Protein AF-A0AAV2MRI6-F1 (afdb_monomer)

Secondary structure (DSSP, 8-state):
--HHHHHHHHHHTT--S---S-THHHHHHHHHHHHHHHHHHHHHHHTTTPPPTT--SS---HHHHHHHHHHHHHTT---HHHHHHHHHHHHHS--TTS---EEE--SS-EE-HHHHHTT---EESEEETTTTEE--TTHHHHHH--

Radius of gyration: 24.76 Å; Cα contacts (8 Å, |Δi|>4): 131; chains: 1; bounding box: 62×32×56 Å

Solvent-accessible surface area (backbone atoms only — not comparable to full-atom values): 8746 Å² total; per-residue (Å²): 142,62,66,67,60,52,52,52,52,66,41,66,79,68,70,59,78,74,95,64,96,54,68,71,54,55,56,53,32,50,52,53,40,48,54,52,52,53,52,49,50,53,54,38,62,78,45,74,66,56,53,60,93,94,53,93,58,98,69,74,47,72,67,57,51,53,53,52,50,49,51,62,73,42,61,87,69,60,52,76,71,47,46,54,50,52,54,43,48,59,32,63,70,51,63,77,85,60,77,83,50,84,38,80,74,48,94,64,63,38,65,14,54,56,38,48,75,70,74,41,93,46,69,18,37,29,14,29,75,75,45,70,42,32,22,43,98,55,67,45,46,58,69,74,74,108

Sequence (146 aa):
MRGVDLCDQLRECYLVGRPCKKWWRYFLWFYINLCIVDAYIIQRESRGGTPPTGFNGKQFTQRHFRVRLAQQLIGDYQGARGMERAARKRHADSPIEYGHRLERMSERSRRCRNCTNKGLRHESVFGCKICNVHLCRGGCFSEFHK

Organism: Knipowitschia caucasica (NCBI:txid637954)

Foldseek 3Di:
DCPVVVLVVQLVVDQDDDDDPDPVRVVVSVVVSSVLSVVVVVVCVVVVQDDDPPDPDPGDDSVNSVVVVVCVVCPVDQPPVSVVVVQLVVLLPPPVVPPFDWDQDDPDWDFAPQCVVVVHGDTASIDTPSNPGGHDPPCRRVVSSD

Structure (mmCIF, N/CA/C/O backbone):
data_AF-A0AAV2MRI6-F1
#
_entry.id   AF-A0AAV2MRI6-F1
#
loop_
_atom_site.group_PDB
_atom_site.id
_atom_site.type_symbol
_atom_site.label_atom_id
_atom_site.label_alt_id
_atom_site.label_comp_id
_atom_site.label_asym_id
_atom_site.label_entity_id
_atom_site.label_seq_id
_atom_site.pdbx_PDB_ins_code
_atom_site.Cartn_x
_atom_site.Cartn_y
_atom_site.Cartn_z
_atom_site.occupancy
_atom_site.B_iso_or_equiv
_atom_site.auth_seq_id
_atom_site.auth_comp_id
_atom_site.auth_asym_id
_atom_site.auth_atom_id
_atom_site.pdbx_PDB_model_num
ATOM 1 N N . MET A 1 1 ? 29.224 12.422 -19.896 1.00 50.81 1 MET A N 1
ATOM 2 C CA . MET A 1 1 ? 28.998 11.938 -18.518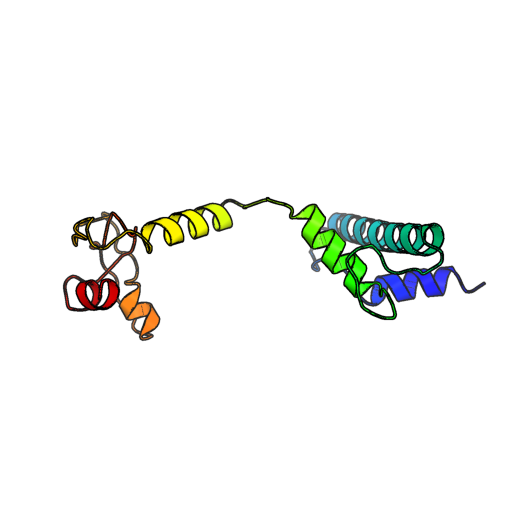 1.00 50.81 1 MET A CA 1
ATOM 3 C C . MET A 1 1 ? 27.610 12.380 -18.050 1.00 50.81 1 MET A C 1
ATOM 5 O O . MET A 1 1 ? 27.492 13.484 -17.561 1.00 50.81 1 MET A O 1
ATOM 9 N N . ARG A 1 2 ? 26.549 11.589 -18.291 1.00 61.31 2 ARG A N 1
ATOM 10 C CA . ARG A 1 2 ? 25.149 11.906 -17.890 1.00 61.31 2 ARG A CA 1
ATOM 11 C C . ARG A 1 2 ? 24.469 10.771 -17.102 1.00 61.31 2 ARG A C 1
ATOM 13 O O . ARG A 1 2 ? 23.280 10.829 -16.815 1.00 61.31 2 ARG A O 1
ATOM 20 N N . GLY A 1 3 ? 25.204 9.689 -16.824 1.00 63.03 3 GLY A N 1
ATOM 21 C CA . GLY A 1 3 ? 24.652 8.481 -16.201 1.00 63.03 3 GLY A CA 1
ATOM 22 C C . GLY A 1 3 ? 24.339 8.660 -14.715 1.00 63.03 3 GLY A C 1
ATOM 23 O O . GLY A 1 3 ? 23.323 8.155 -14.250 1.00 63.03 3 GLY A O 1
ATOM 24 N N . VAL A 1 4 ? 25.173 9.425 -13.999 1.00 66.19 4 VAL A N 1
ATOM 25 C CA . VAL A 1 4 ? 24.964 9.750 -12.579 1.00 66.19 4 VAL A CA 1
ATOM 26 C C . VAL A 1 4 ? 23.707 10.610 -12.415 1.00 66.19 4 VAL A C 1
ATOM 28 O O . VAL A 1 4 ? 22.819 10.230 -11.659 1.00 66.19 4 VAL A O 1
ATOM 31 N N . ASP A 1 5 ? 23.559 11.656 -13.237 1.00 72.44 5 ASP A N 1
ATOM 32 C CA . ASP A 1 5 ? 22.377 12.532 -13.224 1.00 72.44 5 ASP A CA 1
ATOM 33 C C . ASP A 1 5 ? 21.082 11.775 -13.535 1.00 72.44 5 ASP A C 1
ATOM 35 O O . ASP A 1 5 ? 20.048 12.021 -12.921 1.00 72.44 5 ASP A O 1
ATOM 39 N N . LEU A 1 6 ? 21.127 10.817 -14.470 1.00 70.69 6 LEU A N 1
ATOM 40 C CA . LEU A 1 6 ? 19.959 10.004 -14.804 1.00 70.69 6 LEU A CA 1
ATOM 41 C C . LEU A 1 6 ? 19.564 9.074 -13.648 1.00 70.69 6 LEU A C 1
ATOM 43 O O . LEU A 1 6 ? 18.374 8.900 -13.383 1.00 70.69 6 LEU A O 1
ATOM 47 N N . CYS A 1 7 ? 20.540 8.474 -12.960 1.00 71.69 7 CYS A N 1
ATOM 48 C CA . CYS A 1 7 ? 20.284 7.627 -11.795 1.00 71.69 7 CYS A CA 1
ATOM 49 C C . CYS A 1 7 ? 19.689 8.442 -10.639 1.00 71.69 7 CYS A C 1
ATOM 51 O O . CYS A 1 7 ? 18.679 8.040 -10.053 1.00 71.69 7 CYS A O 1
ATOM 53 N N . ASP A 1 8 ? 20.256 9.618 -10.365 1.00 74.00 8 ASP A N 1
ATOM 54 C CA . ASP A 1 8 ? 19.756 10.529 -9.337 1.00 74.00 8 ASP A CA 1
ATOM 55 C C . ASP A 1 8 ? 18.341 11.025 -9.672 1.00 74.00 8 ASP A C 1
ATOM 57 O O . ASP A 1 8 ? 17.445 10.922 -8.830 1.00 74.00 8 ASP A O 1
ATOM 61 N N . GLN A 1 9 ? 18.081 11.410 -10.925 1.00 78.25 9 GLN A N 1
ATOM 62 C CA . GLN A 1 9 ? 16.752 11.823 -11.384 1.00 78.25 9 GLN A CA 1
ATOM 63 C C . GLN A 1 9 ? 15.713 10.696 -11.235 1.00 78.25 9 GLN A C 1
ATOM 65 O O . GLN A 1 9 ? 14.611 10.914 -10.726 1.00 78.25 9 GLN A O 1
ATOM 70 N N . LEU A 1 10 ? 16.057 9.462 -11.624 1.00 75.50 10 LEU A N 1
ATOM 71 C CA . LEU A 1 10 ? 15.173 8.299 -11.471 1.00 75.50 10 LEU A CA 1
ATOM 72 C C . LEU A 1 10 ? 14.932 7.923 -10.002 1.00 75.50 10 LEU A C 1
ATOM 74 O O . LEU A 1 10 ? 13.886 7.346 -9.677 1.00 75.50 10 LEU A O 1
ATOM 78 N N . ARG A 1 11 ? 15.881 8.212 -9.109 1.00 79.44 11 ARG A N 1
ATOM 79 C CA . ARG A 1 11 ? 15.740 7.969 -7.670 1.00 79.44 11 ARG A CA 1
ATOM 80 C C . ARG A 1 11 ? 14.822 9.004 -7.020 1.00 79.44 11 ARG A C 1
ATOM 82 O O . ARG A 1 11 ? 13.969 8.623 -6.218 1.00 79.44 11 ARG A O 1
ATOM 89 N N . GLU A 1 12 ? 14.960 10.276 -7.388 1.00 77.25 12 GLU A N 1
ATOM 90 C CA . GLU A 1 12 ? 14.199 11.389 -6.807 1.00 77.25 12 GLU A CA 1
ATOM 91 C C . GLU A 1 12 ? 12.711 11.380 -7.177 1.00 77.25 12 GLU A C 1
ATOM 93 O O . GLU A 1 12 ? 11.874 11.704 -6.334 1.00 77.25 12 GLU A O 1
ATOM 98 N N . CYS A 1 13 ? 12.342 10.935 -8.385 1.00 73.75 13 CYS A N 1
ATOM 99 C CA . CYS A 1 13 ? 10.941 10.952 -8.827 1.00 73.75 13 CYS A CA 1
ATOM 100 C C . CYS A 1 13 ? 9.988 10.080 -7.981 1.00 73.75 13 CYS A C 1
ATOM 102 O O . CYS A 1 13 ? 8.792 10.365 -7.927 1.00 73.75 13 CYS A O 1
ATOM 104 N N . TYR A 1 14 ? 10.481 9.010 -7.343 1.00 75.50 14 TYR A N 1
ATOM 105 C CA . TYR A 1 14 ? 9.649 8.051 -6.598 1.00 75.50 14 TYR A CA 1
ATOM 106 C C . TYR A 1 14 ? 10.344 7.536 -5.328 1.00 75.50 14 TYR A C 1
ATOM 108 O O . TYR A 1 14 ? 10.542 6.330 -5.161 1.00 75.50 14 TYR A O 1
ATOM 116 N N . LEU A 1 15 ? 10.717 8.434 -4.417 1.00 78.56 15 LEU A N 1
ATOM 117 C CA . LEU A 1 15 ? 11.373 8.061 -3.160 1.00 78.56 15 LEU A CA 1
ATOM 118 C C . LEU A 1 15 ? 10.469 7.193 -2.266 1.00 78.56 15 LEU A C 1
ATOM 120 O O . LEU A 1 15 ? 9.354 7.570 -1.905 1.00 78.56 15 LEU A O 1
ATOM 124 N N . VAL A 1 16 ? 10.981 6.027 -1.871 1.00 80.19 16 VAL A N 1
ATOM 125 C CA . VAL A 1 16 ? 10.370 5.145 -0.868 1.00 80.19 16 VAL A CA 1
ATOM 126 C C . VAL A 1 16 ? 11.017 5.401 0.484 1.00 80.19 16 VAL A C 1
ATOM 128 O O . VAL A 1 16 ? 12.235 5.333 0.622 1.00 80.19 16 VAL A O 1
ATOM 131 N N . GLY A 1 17 ? 10.195 5.650 1.495 1.00 82.00 17 GLY A N 1
ATOM 132 C CA . GLY A 1 17 ? 10.650 5.840 2.865 1.00 82.00 17 GLY A CA 1
ATOM 133 C C . GLY A 1 17 ? 9.894 6.960 3.556 1.00 82.00 17 GLY A C 1
ATOM 134 O O . GLY A 1 17 ? 9.128 7.697 2.942 1.00 82.00 17 GLY A O 1
ATOM 135 N N . ARG A 1 18 ? 10.082 7.070 4.870 1.00 83.94 18 ARG A N 1
ATOM 136 C CA . ARG A 1 18 ? 9.569 8.194 5.661 1.00 83.94 18 ARG A CA 1
ATOM 137 C C . ARG A 1 18 ? 10.724 8.841 6.413 1.00 83.94 18 ARG A C 1
ATOM 139 O O . ARG A 1 18 ? 11.564 8.093 6.930 1.00 83.94 18 ARG A O 1
ATOM 146 N N . PRO A 1 19 ? 10.749 10.180 6.533 1.00 80.31 19 PRO A N 1
ATOM 147 C CA . PRO A 1 19 ? 11.752 10.855 7.343 1.00 80.31 19 PRO A CA 1
ATOM 148 C C . PRO A 1 19 ? 11.694 10.316 8.775 1.00 80.31 19 PRO A C 1
ATOM 150 O O . PRO A 1 19 ? 10.618 10.104 9.340 1.00 80.31 19 PRO A O 1
ATOM 153 N N . CYS A 1 20 ? 12.859 10.020 9.341 1.00 82.69 20 CYS A N 1
ATOM 154 C CA . CYS A 1 20 ? 12.987 9.394 10.650 1.00 82.69 20 CYS A CA 1
ATOM 155 C C . CYS A 1 20 ? 14.167 10.011 11.400 1.00 82.69 20 CYS A C 1
ATOM 157 O O . CYS A 1 20 ? 15.236 10.180 10.834 1.00 82.69 20 CYS A O 1
ATOM 159 N N . LYS A 1 21 ? 14.028 10.232 12.712 1.00 87.19 21 LYS A N 1
ATOM 160 C CA . LYS A 1 21 ? 15.127 10.753 13.552 1.00 87.19 21 LYS A CA 1
ATOM 161 C C . LYS A 1 21 ? 16.326 9.794 13.674 1.00 87.19 21 LYS A C 1
ATOM 163 O O . LYS A 1 21 ? 17.403 10.200 14.085 1.00 87.19 21 LYS A O 1
ATOM 168 N N . LYS A 1 22 ? 16.138 8.509 13.350 1.00 90.38 22 LYS A N 1
ATOM 169 C CA . LYS A 1 22 ? 17.191 7.487 13.403 1.00 90.38 22 LYS A CA 1
ATOM 170 C C . LYS A 1 22 ? 18.019 7.522 12.118 1.00 90.38 22 LYS A C 1
ATOM 172 O O . LYS A 1 22 ? 17.512 7.130 11.070 1.00 90.38 22 LYS A O 1
ATOM 177 N N . TRP A 1 23 ? 19.282 7.925 12.229 1.00 89.62 23 TRP A N 1
ATOM 178 C CA . TRP A 1 23 ? 20.187 8.152 11.096 1.00 89.62 23 TRP A CA 1
ATOM 179 C C . TRP A 1 23 ? 20.358 6.935 10.167 1.00 89.62 23 TRP A C 1
ATOM 181 O O . TRP A 1 23 ? 20.284 7.071 8.950 1.00 89.62 23 TRP A O 1
ATOM 191 N N . TRP A 1 24 ? 20.475 5.724 10.720 1.00 91.06 24 TRP A N 1
ATOM 192 C CA . TRP A 1 24 ? 20.649 4.494 9.933 1.00 91.06 24 TRP A CA 1
ATOM 193 C C . TRP A 1 24 ? 19.491 4.215 8.964 1.00 91.06 24 TRP A C 1
ATOM 195 O O . TRP A 1 24 ? 19.668 3.535 7.955 1.00 91.06 24 TRP A O 1
ATOM 205 N N . ARG A 1 25 ? 18.292 4.751 9.238 1.00 88.00 25 ARG A N 1
ATOM 206 C CA . ARG A 1 25 ? 17.143 4.581 8.341 1.00 88.00 25 ARG A CA 1
ATOM 207 C C . ARG A 1 25 ? 17.335 5.322 7.027 1.00 88.00 25 ARG A C 1
ATOM 209 O O . ARG A 1 25 ? 16.802 4.862 6.027 1.00 88.00 25 ARG A O 1
ATOM 216 N N . TYR A 1 26 ? 18.091 6.419 7.007 1.00 86.88 26 TYR A N 1
ATOM 217 C CA . TYR A 1 26 ? 18.409 7.115 5.760 1.00 86.88 26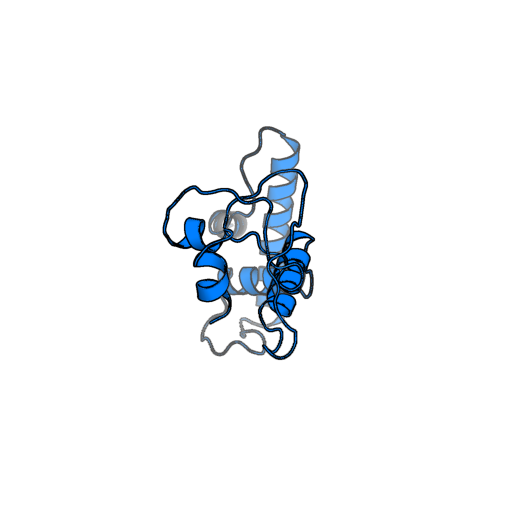 TYR A CA 1
ATOM 218 C C . TYR A 1 26 ? 19.228 6.222 4.832 1.00 86.88 26 TYR A C 1
ATOM 220 O O . TYR A 1 26 ? 18.860 6.076 3.672 1.00 86.88 26 TYR A O 1
ATOM 228 N N . PHE A 1 27 ? 20.249 5.542 5.366 1.00 89.56 27 PHE A N 1
ATOM 229 C CA . PHE A 1 27 ? 21.023 4.558 4.607 1.00 89.56 27 PHE A CA 1
ATOM 230 C C . PHE A 1 27 ? 20.146 3.414 4.106 1.00 89.56 27 PHE A C 1
ATOM 232 O O . PHE A 1 27 ? 20.183 3.094 2.923 1.00 89.56 27 PHE A O 1
ATOM 239 N N . LEU A 1 28 ? 19.299 2.843 4.968 1.00 91.12 28 LEU A N 1
ATOM 240 C CA . LEU A 1 28 ? 18.382 1.778 4.559 1.00 91.12 28 LEU A CA 1
ATOM 241 C C . LEU A 1 28 ? 17.494 2.210 3.380 1.00 91.12 28 LEU A C 1
ATOM 243 O O . LEU A 1 28 ? 17.413 1.506 2.377 1.00 91.12 28 LEU A O 1
ATOM 247 N N . TRP A 1 29 ? 16.827 3.362 3.492 1.00 89.12 29 TRP A N 1
ATOM 248 C CA . TRP A 1 29 ? 15.947 3.852 2.431 1.00 89.12 29 TRP A CA 1
ATOM 249 C C . TRP A 1 29 ? 16.719 4.203 1.164 1.00 89.12 29 TRP A C 1
ATOM 251 O O . TRP A 1 29 ? 16.226 3.939 0.069 1.00 89.12 29 TRP A O 1
ATOM 261 N N . PHE A 1 30 ? 17.926 4.747 1.295 1.00 88.81 30 PHE A N 1
ATOM 262 C CA . PHE A 1 30 ? 18.804 5.006 0.161 1.00 88.81 30 PHE A CA 1
ATOM 263 C C . PHE A 1 30 ? 19.108 3.717 -0.612 1.00 88.81 30 PHE A C 1
ATOM 265 O O . PHE A 1 30 ? 18.814 3.651 -1.806 1.00 88.81 30 PHE A O 1
ATOM 272 N N . TYR A 1 31 ? 19.579 2.670 0.073 1.00 91.06 31 TYR A N 1
ATOM 273 C CA . TYR A 1 31 ? 19.878 1.380 -0.553 1.00 91.06 31 TYR A CA 1
ATOM 274 C C . TYR A 1 31 ? 18.644 0.735 -1.182 1.00 91.06 31 TYR A C 1
ATOM 276 O O . TYR A 1 31 ? 18.713 0.269 -2.313 1.00 91.06 31 TYR A O 1
ATOM 284 N N . ILE A 1 32 ? 17.491 0.762 -0.506 1.00 91.81 32 ILE A N 1
ATOM 285 C CA . ILE A 1 32 ? 16.247 0.220 -1.072 1.00 91.81 32 ILE A CA 1
ATOM 286 C C . ILE A 1 32 ? 15.880 0.943 -2.373 1.00 91.81 32 ILE A C 1
ATOM 288 O O . ILE A 1 32 ? 15.547 0.295 -3.363 1.00 91.81 32 ILE A O 1
ATOM 292 N N . ASN A 1 33 ? 15.938 2.278 -2.397 1.00 89.94 33 ASN A N 1
ATOM 293 C CA . ASN A 1 33 ? 15.623 3.030 -3.611 1.00 89.94 33 ASN A CA 1
ATOM 294 C C . ASN A 1 33 ? 16.628 2.760 -4.733 1.00 89.94 33 ASN A C 1
ATOM 296 O O . ASN A 1 33 ? 16.204 2.653 -5.882 1.00 89.94 33 ASN A O 1
ATOM 300 N N . LEU A 1 34 ? 17.913 2.615 -4.400 1.00 90.25 34 LEU A N 1
ATOM 301 C CA . LEU A 1 34 ? 18.958 2.254 -5.354 1.00 90.25 34 LEU A CA 1
ATOM 302 C C . LEU A 1 34 ? 18.678 0.880 -5.979 1.00 90.25 34 LEU A C 1
ATOM 304 O O . LEU A 1 34 ? 18.525 0.790 -7.192 1.00 90.25 34 LEU A O 1
ATOM 308 N N . CYS A 1 35 ? 18.447 -0.153 -5.161 1.00 91.69 35 CYS A N 1
ATOM 309 C CA . CYS A 1 35 ? 18.126 -1.496 -5.649 1.00 91.69 35 CYS A CA 1
ATOM 310 C C . CYS A 1 35 ? 16.874 -1.525 -6.543 1.00 91.69 35 CYS A C 1
ATOM 312 O O . CYS A 1 35 ? 16.830 -2.270 -7.519 1.00 91.69 35 CYS A O 1
ATOM 314 N N . ILE A 1 36 ? 15.847 -0.723 -6.236 1.00 90.75 36 ILE A N 1
ATOM 315 C CA . ILE A 1 36 ? 14.635 -0.632 -7.068 1.00 90.75 36 ILE A CA 1
ATOM 316 C C . ILE A 1 36 ? 14.948 -0.017 -8.439 1.00 90.75 36 ILE A C 1
ATOM 318 O O . ILE A 1 36 ? 14.415 -0.478 -9.449 1.00 90.75 36 ILE A O 1
ATOM 322 N N . VAL A 1 37 ? 15.770 1.035 -8.486 1.00 89.62 37 VAL A N 1
ATOM 323 C CA . VAL A 1 37 ? 16.176 1.680 -9.745 1.00 89.62 37 VAL A CA 1
ATOM 324 C C . VAL A 1 37 ? 17.048 0.734 -10.568 1.00 89.62 37 VAL A C 1
ATOM 326 O O . VAL A 1 37 ? 16.759 0.540 -11.748 1.00 89.62 37 VAL A O 1
ATOM 329 N N . ASP A 1 38 ? 18.027 0.079 -9.948 1.00 90.06 38 ASP A N 1
ATOM 330 C CA . ASP A 1 38 ? 18.911 -0.875 -10.625 1.00 90.06 38 ASP A CA 1
ATOM 331 C C . ASP A 1 38 ? 18.126 -2.061 -11.192 1.00 90.06 38 ASP A C 1
ATOM 333 O O . ASP A 1 38 ? 18.290 -2.424 -12.357 1.00 90.06 38 ASP A O 1
ATOM 337 N N . ALA A 1 39 ? 17.185 -2.617 -10.422 1.00 90.50 39 ALA A N 1
ATOM 338 C CA . ALA A 1 39 ? 16.322 -3.697 -10.893 1.00 90.50 39 ALA A CA 1
ATOM 339 C C . ALA A 1 39 ? 15.430 -3.265 -12.072 1.00 90.50 39 ALA A C 1
ATOM 341 O O . ALA A 1 39 ? 15.201 -4.049 -12.996 1.00 90.50 39 ALA A O 1
ATOM 342 N N . TYR A 1 40 ? 14.947 -2.017 -12.070 1.00 87.94 40 TYR A N 1
ATOM 343 C CA . TYR A 1 40 ? 14.198 -1.458 -13.196 1.00 87.94 40 TYR A CA 1
ATOM 344 C C . TYR A 1 40 ? 15.070 -1.326 -14.450 1.00 87.94 40 TYR A C 1
ATOM 346 O O . TYR A 1 40 ? 14.624 -1.697 -15.536 1.00 87.94 40 TYR A O 1
ATOM 354 N N . ILE A 1 41 ? 16.306 -0.838 -14.308 1.00 86.75 41 ILE A N 1
ATOM 355 C CA . ILE A 1 41 ? 17.261 -0.722 -15.419 1.00 86.75 41 ILE A CA 1
ATOM 356 C C . ILE A 1 41 ? 17.554 -2.111 -15.991 1.00 86.75 41 ILE A C 1
ATOM 358 O O . ILE A 1 41 ? 17.354 -2.324 -17.183 1.00 86.75 41 ILE A O 1
ATOM 362 N N . ILE A 1 42 ? 17.909 -3.084 -15.146 1.00 88.69 42 ILE A N 1
ATOM 363 C CA . ILE A 1 42 ? 18.175 -4.469 -15.567 1.00 88.69 42 ILE A CA 1
ATOM 364 C C . ILE A 1 42 ? 16.967 -5.062 -16.303 1.00 88.69 42 ILE A C 1
ATOM 366 O O . ILE A 1 42 ? 17.116 -5.688 -17.354 1.00 88.69 42 ILE A O 1
ATOM 370 N N . GLN A 1 43 ? 15.749 -4.852 -15.796 1.00 85.56 43 GLN A N 1
ATOM 371 C CA . GLN A 1 43 ? 14.544 -5.346 -16.462 1.00 85.56 43 GLN A CA 1
ATOM 372 C C . GLN A 1 43 ? 14.305 -4.667 -17.819 1.00 85.56 43 GLN A C 1
ATOM 374 O O . GLN A 1 43 ? 13.871 -5.330 -18.762 1.00 85.56 43 GLN A O 1
ATOM 379 N N . ARG A 1 44 ? 14.570 -3.362 -17.929 1.00 84.12 44 ARG A N 1
ATOM 380 C CA . ARG A 1 44 ? 14.401 -2.613 -19.178 1.00 84.12 44 ARG A CA 1
ATOM 381 C C . ARG A 1 44 ? 15.394 -3.072 -20.243 1.00 84.12 44 ARG A C 1
ATOM 383 O O . ARG A 1 44 ? 14.984 -3.307 -21.378 1.00 84.12 44 ARG A O 1
ATOM 390 N N . GLU A 1 45 ? 16.661 -3.219 -19.862 1.00 84.38 45 GLU A N 1
ATOM 391 C CA . GLU A 1 45 ? 17.741 -3.628 -20.764 1.00 84.38 45 GLU A CA 1
ATOM 392 C C . GLU A 1 45 ? 17.591 -5.100 -21.185 1.00 84.38 45 GLU A C 1
ATOM 394 O O . GLU A 1 45 ? 17.651 -5.408 -22.371 1.00 84.38 45 GLU A O 1
ATOM 399 N N . SER A 1 46 ? 17.264 -6.009 -20.256 1.00 82.31 46 SER A N 1
ATOM 400 C CA . SER A 1 46 ? 17.045 -7.437 -20.575 1.00 82.31 46 SER A CA 1
ATOM 401 C C . SER A 1 46 ? 15.875 -7.703 -21.529 1.00 82.31 46 SER A C 1
ATOM 403 O O . SER A 1 46 ? 15.858 -8.726 -22.207 1.00 82.31 46 SER A O 1
ATOM 405 N N . ARG A 1 47 ? 14.886 -6.802 -21.592 1.00 75.31 47 ARG A N 1
ATOM 406 C CA . ARG A 1 47 ? 13.700 -6.931 -22.457 1.00 75.31 47 ARG A CA 1
ATOM 407 C C . ARG A 1 47 ? 13.758 -6.042 -23.701 1.00 75.31 47 ARG A C 1
ATOM 409 O O . ARG A 1 47 ? 12.768 -5.971 -24.429 1.00 75.31 47 ARG A O 1
ATOM 416 N N . GLY A 1 48 ? 14.861 -5.325 -23.931 1.00 70.38 48 GLY A N 1
ATOM 417 C CA . GLY A 1 48 ? 14.996 -4.398 -25.060 1.00 70.38 48 GLY A CA 1
ATOM 418 C C . GLY A 1 48 ? 13.900 -3.324 -25.101 1.00 70.38 48 GLY A C 1
ATOM 419 O O . GLY A 1 48 ? 13.449 -2.940 -26.175 1.00 70.38 48 GLY A O 1
ATOM 420 N N . GLY A 1 49 ? 13.394 -2.894 -23.939 1.00 65.56 49 GLY A N 1
ATOM 421 C CA . GLY A 1 49 ? 12.290 -1.930 -23.848 1.00 65.56 49 GLY A CA 1
ATOM 422 C C . GLY A 1 49 ? 10.888 -2.488 -24.129 1.00 65.56 49 GLY A C 1
ATOM 423 O O . GLY A 1 49 ? 9.919 -1.727 -24.067 1.00 65.56 49 GLY A O 1
ATOM 424 N N . THR A 1 50 ? 10.738 -3.793 -24.384 1.00 68.38 50 THR A N 1
ATOM 425 C CA . THR A 1 50 ? 9.408 -4.404 -24.526 1.00 68.38 50 THR A CA 1
ATOM 426 C C . THR A 1 50 ? 8.695 -4.506 -23.170 1.00 68.38 50 THR A C 1
ATOM 428 O O . THR A 1 50 ? 9.310 -4.862 -22.155 1.00 68.38 50 THR A O 1
ATOM 431 N N . PRO A 1 51 ? 7.391 -4.172 -23.108 1.00 69.38 51 PRO A N 1
ATOM 432 C CA . PRO A 1 51 ? 6.635 -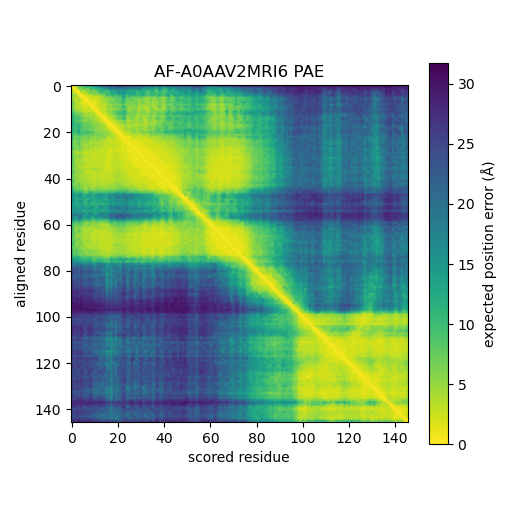4.252 -21.870 1.00 69.38 51 PRO A CA 1
ATOM 433 C C . PRO A 1 51 ? 6.523 -5.705 -21.381 1.00 69.38 51 PRO A C 1
ATOM 435 O O . PRO A 1 51 ? 6.458 -6.642 -22.180 1.00 69.38 51 PRO A O 1
ATOM 438 N N . PRO A 1 52 ? 6.499 -5.928 -20.057 1.00 71.75 52 PRO A N 1
ATOM 439 C CA . PRO A 1 52 ? 6.400 -7.269 -19.516 1.00 71.75 52 PRO A CA 1
ATOM 440 C C . PRO A 1 52 ? 5.031 -7.898 -19.801 1.00 71.75 52 PRO A C 1
ATOM 442 O O . PRO A 1 52 ? 4.019 -7.206 -19.908 1.00 71.75 52 PRO A O 1
ATOM 445 N N . THR A 1 53 ? 5.001 -9.231 -19.872 1.00 66.00 53 THR A N 1
ATOM 446 C CA . THR A 1 53 ? 3.790 -10.028 -20.114 1.00 66.00 53 THR A CA 1
ATOM 447 C C . THR A 1 53 ? 2.652 -9.594 -19.184 1.00 66.00 53 THR A C 1
ATOM 449 O O . THR A 1 53 ? 2.854 -9.426 -17.972 1.00 66.00 53 THR A O 1
ATOM 452 N N . GLY A 1 54 ? 1.477 -9.353 -19.778 1.00 66.31 54 GLY A N 1
ATOM 453 C CA . GLY A 1 54 ? 0.282 -8.833 -19.102 1.00 66.31 54 GLY A CA 1
ATOM 454 C C . GLY A 1 54 ? 0.130 -7.305 -19.099 1.00 66.31 54 GLY A C 1
ATOM 455 O O . GLY A 1 54 ? -0.808 -6.804 -18.484 1.00 66.31 54 GLY A O 1
ATOM 456 N N . PHE A 1 55 ? 1.017 -6.549 -19.758 1.00 71.00 55 PHE A N 1
ATOM 457 C CA . PHE A 1 55 ? 0.888 -5.096 -19.899 1.00 71.00 55 PHE A CA 1
ATOM 458 C C . PHE A 1 55 ? 0.564 -4.699 -21.347 1.00 71.00 55 PHE A C 1
ATOM 460 O O . PHE A 1 55 ? 1.415 -4.789 -22.225 1.00 71.00 55 PHE A O 1
ATOM 467 N N . ASN A 1 56 ? -0.659 -4.209 -21.579 1.00 64.25 56 ASN A N 1
ATOM 468 C CA . ASN A 1 56 ? -1.153 -3.786 -22.901 1.00 64.25 56 ASN A CA 1
ATOM 469 C C . ASN A 1 56 ? -0.814 -2.320 -23.247 1.00 64.25 56 ASN A C 1
ATOM 471 O O . ASN A 1 56 ? -1.311 -1.775 -24.231 1.00 64.25 56 ASN A O 1
ATOM 475 N N . GLY A 1 57 ? -0.024 -1.638 -22.412 1.00 64.50 57 GLY A N 1
ATOM 476 C CA . GLY A 1 57 ? 0.355 -0.242 -22.627 1.00 64.50 57 GLY A CA 1
ATOM 477 C C . GLY A 1 57 ? 1.581 -0.094 -23.531 1.00 64.50 57 GLY A C 1
ATOM 478 O O . GLY A 1 57 ? 2.482 -0.927 -23.516 1.00 64.50 57 GLY A O 1
ATOM 479 N N . LYS A 1 58 ? 1.647 1.021 -24.272 1.00 62.12 58 LYS A N 1
ATOM 480 C CA . LYS A 1 58 ? 2.736 1.324 -25.222 1.00 62.12 58 LYS A CA 1
ATOM 481 C C . LYS A 1 58 ? 4.117 1.489 -24.567 1.00 62.12 58 LYS A C 1
ATOM 483 O O . LYS A 1 58 ? 5.118 1.291 -25.242 1.00 62.12 58 LYS A O 1
ATOM 488 N N . GLN A 1 59 ? 4.187 1.881 -23.289 1.00 69.38 59 GLN A N 1
ATOM 489 C CA . GLN A 1 59 ? 5.452 2.098 -22.573 1.00 69.38 59 GLN A CA 1
ATOM 490 C C . GLN A 1 59 ? 5.366 1.644 -21.114 1.00 69.38 59 GLN A C 1
ATOM 492 O O . GLN A 1 59 ? 4.474 2.060 -20.370 1.00 69.38 59 GLN A O 1
ATOM 497 N N . PHE A 1 60 ? 6.320 0.819 -20.687 1.00 76.25 60 PHE A N 1
ATOM 498 C CA . PHE A 1 60 ? 6.437 0.381 -19.301 1.00 76.25 60 PHE A CA 1
ATOM 499 C C . PHE A 1 60 ? 7.298 1.369 -18.508 1.00 76.25 60 PHE A C 1
ATOM 501 O O . PHE A 1 60 ? 8.521 1.370 -18.608 1.00 76.25 60 PHE A O 1
ATOM 508 N N . THR A 1 61 ? 6.650 2.248 -17.742 1.00 83.44 61 THR A N 1
ATOM 509 C CA . THR A 1 61 ? 7.352 3.270 -16.949 1.00 83.44 61 THR A CA 1
ATOM 510 C C . THR A 1 61 ? 7.797 2.743 -15.583 1.00 83.44 61 THR A C 1
ATOM 512 O O . THR A 1 61 ? 7.235 1.788 -15.044 1.00 83.44 61 THR A O 1
ATOM 515 N N . GLN A 1 62 ? 8.751 3.436 -14.955 1.00 83.69 62 GLN A N 1
ATOM 516 C CA . GLN A 1 62 ? 9.258 3.121 -13.613 1.00 83.69 62 GLN A CA 1
ATOM 517 C C . GLN A 1 62 ? 8.146 3.012 -12.549 1.00 83.69 62 GLN A C 1
ATOM 519 O O . GLN A 1 62 ? 8.224 2.187 -11.638 1.00 83.69 62 GLN A O 1
ATOM 524 N N . ARG A 1 63 ? 7.072 3.805 -12.669 1.00 84.31 63 ARG A N 1
ATOM 525 C CA . ARG A 1 63 ? 5.901 3.711 -11.783 1.00 84.31 63 ARG A CA 1
ATOM 526 C C . ARG A 1 63 ? 5.231 2.340 -11.877 1.00 84.31 63 ARG A C 1
ATOM 528 O O . ARG A 1 63 ? 4.913 1.750 -10.847 1.00 84.31 63 ARG A O 1
ATOM 535 N N . HIS A 1 64 ? 5.033 1.829 -13.092 1.00 85.75 64 HIS A N 1
ATOM 536 C CA . HIS A 1 64 ? 4.421 0.518 -13.315 1.00 85.75 64 HIS A CA 1
ATOM 537 C C . HIS A 1 64 ? 5.296 -0.602 -12.756 1.00 85.75 64 HIS A C 1
ATOM 539 O O . HIS A 1 64 ? 4.778 -1.509 -12.104 1.00 85.75 64 HIS A O 1
ATOM 545 N N . PHE A 1 65 ? 6.616 -0.491 -12.926 1.00 88.19 65 PHE A N 1
ATOM 546 C CA . PHE A 1 65 ? 7.570 -1.402 -12.300 1.00 88.19 6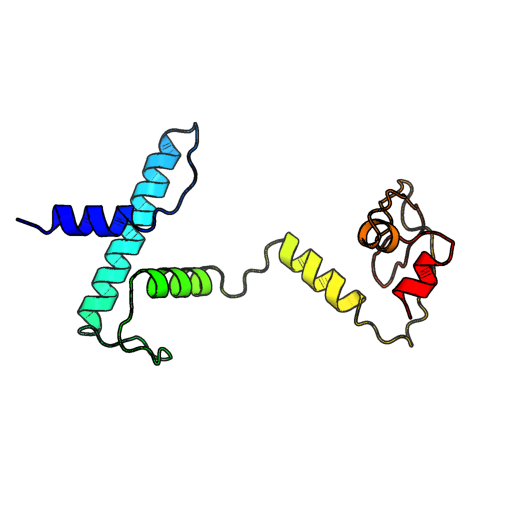5 PHE A CA 1
ATOM 547 C C . PHE A 1 65 ? 7.407 -1.453 -10.783 1.00 88.19 65 PHE A C 1
ATOM 549 O O . PHE A 1 65 ? 7.226 -2.530 -10.223 1.00 88.19 65 PHE A O 1
ATOM 556 N N . ARG A 1 66 ? 7.398 -0.293 -10.120 1.00 89.56 66 ARG A N 1
ATOM 557 C CA . ARG A 1 66 ? 7.277 -0.207 -8.658 1.00 89.56 66 ARG A CA 1
ATOM 558 C C . ARG A 1 66 ? 5.957 -0.777 -8.143 1.00 89.56 66 ARG A C 1
ATOM 560 O O . ARG A 1 66 ? 5.960 -1.464 -7.127 1.00 89.56 66 ARG A O 1
ATOM 567 N N . VAL A 1 67 ? 4.844 -0.530 -8.836 1.00 88.44 67 VAL A N 1
ATOM 568 C CA . VAL A 1 67 ? 3.536 -1.103 -8.467 1.00 88.44 67 VAL A CA 1
ATOM 569 C C . VAL A 1 67 ? 3.553 -2.623 -8.600 1.00 88.44 67 VAL A C 1
ATOM 571 O O . VAL A 1 67 ? 3.141 -3.314 -7.670 1.00 88.44 67 VAL A O 1
ATOM 574 N N . ARG A 1 68 ? 4.073 -3.150 -9.714 1.00 88.19 68 ARG A N 1
ATOM 575 C CA . ARG A 1 68 ? 4.187 -4.597 -9.931 1.00 88.19 68 ARG A CA 1
ATOM 576 C C . ARG A 1 68 ? 5.115 -5.248 -8.904 1.00 88.19 68 ARG A C 1
ATOM 578 O O . ARG A 1 68 ? 4.759 -6.276 -8.342 1.00 88.19 68 ARG A O 1
ATOM 585 N N . LEU A 1 69 ? 6.253 -4.621 -8.610 1.00 90.19 69 LEU A N 1
ATOM 586 C CA . LEU A 1 69 ? 7.184 -5.066 -7.574 1.00 90.19 69 LEU A CA 1
ATOM 587 C C . LEU A 1 69 ? 6.509 -5.088 -6.198 1.00 90.19 69 LEU A C 1
ATOM 589 O O . LEU A 1 69 ? 6.627 -6.069 -5.475 1.00 90.19 69 LEU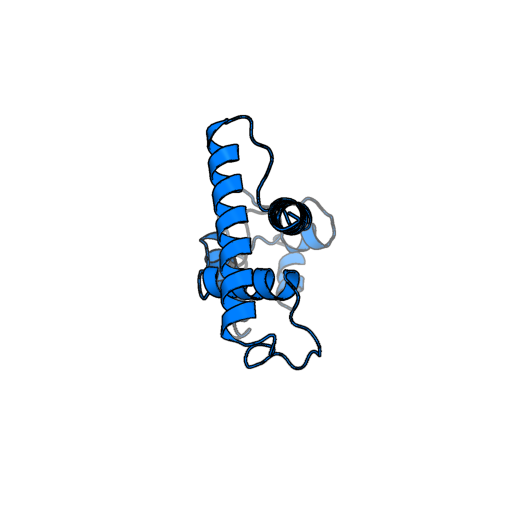 A O 1
ATOM 593 N N . ALA A 1 70 ? 5.758 -4.042 -5.845 1.00 89.38 70 ALA A N 1
ATOM 594 C CA . ALA A 1 70 ? 5.023 -4.000 -4.586 1.00 89.38 70 ALA A CA 1
ATOM 595 C C . ALA A 1 70 ? 3.975 -5.118 -4.505 1.00 89.38 70 ALA A C 1
ATOM 597 O O . ALA A 1 70 ? 3.888 -5.789 -3.485 1.00 89.38 70 ALA A O 1
ATOM 598 N N . GLN A 1 71 ? 3.218 -5.359 -5.578 1.00 87.44 71 GLN A N 1
ATOM 599 C CA . GLN A 1 71 ? 2.257 -6.464 -5.640 1.00 87.44 71 GLN A CA 1
ATOM 600 C C . GLN A 1 71 ? 2.940 -7.826 -5.476 1.00 87.44 71 GLN A C 1
ATOM 602 O O . GLN A 1 71 ? 2.427 -8.667 -4.748 1.00 87.44 71 GLN A O 1
ATOM 607 N N . GLN A 1 72 ? 4.107 -8.029 -6.092 1.00 88.94 72 GLN A N 1
ATOM 608 C CA . GLN A 1 72 ? 4.885 -9.265 -5.962 1.00 88.94 72 GLN A CA 1
ATOM 609 C C . GLN A 1 72 ? 5.461 -9.458 -4.554 1.00 88.94 72 GLN A C 1
ATOM 611 O O . GLN A 1 72 ? 5.421 -10.567 -4.034 1.00 88.94 72 GLN A O 1
ATOM 616 N N . LEU A 1 73 ? 5.966 -8.392 -3.927 1.00 89.69 73 LEU A N 1
ATOM 617 C CA . LEU A 1 73 ? 6.499 -8.435 -2.560 1.00 89.69 73 LEU A CA 1
ATOM 618 C C . LEU A 1 73 ? 5.401 -8.614 -1.507 1.00 89.69 73 LEU A C 1
ATOM 620 O O . LEU A 1 73 ? 5.641 -9.226 -0.471 1.00 89.69 73 LEU A O 1
ATOM 624 N N . ILE A 1 74 ? 4.212 -8.059 -1.754 1.00 87.44 74 ILE A N 1
ATOM 625 C CA . ILE A 1 74 ? 3.039 -8.301 -0.913 1.00 87.44 74 ILE A CA 1
ATOM 626 C C . ILE A 1 74 ? 2.567 -9.744 -1.116 1.00 87.44 74 ILE A C 1
ATOM 628 O O . ILE A 1 74 ? 2.330 -10.430 -0.130 1.00 87.44 74 ILE A O 1
ATOM 632 N N . GLY A 1 75 ? 2.461 -10.215 -2.362 1.00 84.75 75 GLY A N 1
ATOM 633 C CA . GLY A 1 75 ? 1.980 -11.559 -2.684 1.00 84.75 75 GLY A CA 1
ATOM 634 C C . GLY A 1 75 ? 0.669 -11.870 -1.957 1.00 84.75 75 GLY A C 1
ATOM 635 O O . GLY A 1 75 ? -0.263 -11.064 -1.971 1.00 84.75 75 GLY A O 1
ATOM 636 N N . ASP A 1 76 ? 0.653 -12.992 -1.240 1.00 79.06 76 ASP A N 1
ATOM 637 C CA . ASP A 1 76 ? -0.479 -13.430 -0.414 1.00 79.06 76 ASP A CA 1
ATOM 638 C C . ASP A 1 76 ? -0.372 -12.982 1.053 1.00 79.06 76 ASP A C 1
ATOM 640 O O . ASP A 1 76 ? -1.111 -13.457 1.922 1.00 79.06 76 ASP A O 1
ATOM 644 N N . TYR A 1 77 ? 0.553 -12.071 1.371 1.00 79.00 77 TYR A N 1
ATOM 645 C CA . TYR A 1 77 ? 0.775 -11.619 2.736 1.00 79.00 77 TYR A CA 1
ATOM 646 C C . TYR A 1 77 ? -0.450 -10.879 3.280 1.00 79.00 77 TYR A C 1
ATOM 648 O O . TYR A 1 77 ? -0.683 -9.691 3.039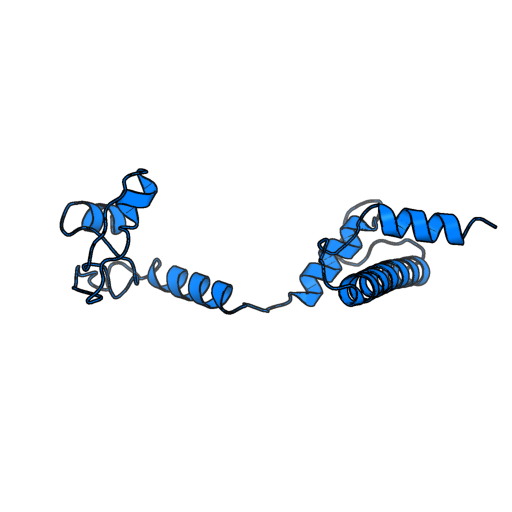 1.00 79.00 77 TYR A O 1
ATOM 656 N N . GLN A 1 78 ? -1.214 -11.580 4.111 1.00 66.31 78 GLN A N 1
ATOM 657 C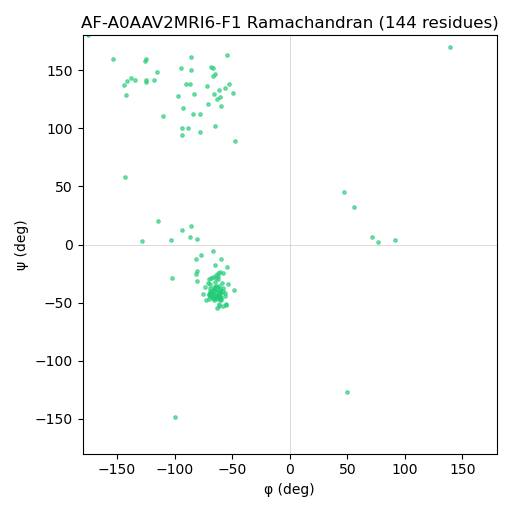 CA . GLN A 1 78 ? -2.224 -10.987 4.967 1.00 66.31 78 GLN A CA 1
ATOM 658 C C . GLN A 1 78 ? -1.586 -10.704 6.324 1.00 66.31 78 GLN A C 1
ATOM 660 O O . GLN A 1 78 ? -1.534 -11.565 7.198 1.00 66.31 78 GLN A O 1
ATOM 665 N N . GLY A 1 79 ? -1.090 -9.478 6.522 1.00 68.56 79 GLY A N 1
ATOM 666 C CA . GLY A 1 79 ? -0.639 -9.047 7.850 1.00 68.56 79 GLY A CA 1
ATOM 667 C C . GLY A 1 79 ? -1.742 -9.238 8.903 1.00 68.56 79 GLY A C 1
ATOM 668 O O . GLY A 1 79 ? -2.916 -9.352 8.555 1.00 68.56 79 GLY A O 1
ATOM 669 N N . ALA A 1 80 ? -1.406 -9.217 10.198 1.00 64.69 80 ALA A N 1
ATOM 670 C CA . ALA A 1 80 ? -2.362 -9.498 11.286 1.00 64.69 80 ALA A CA 1
ATOM 671 C C . ALA A 1 80 ? -3.698 -8.725 11.161 1.00 64.69 80 ALA A C 1
ATOM 673 O O . ALA A 1 80 ? -4.778 -9.283 11.334 1.00 64.69 80 ALA A O 1
ATOM 674 N N . ARG A 1 81 ? -3.643 -7.454 10.737 1.00 63.19 81 ARG A N 1
ATOM 675 C CA . ARG A 1 81 ? -4.838 -6.625 10.474 1.00 63.19 81 ARG A CA 1
ATOM 676 C C . ARG A 1 81 ? -5.641 -7.050 9.238 1.00 63.19 81 ARG A C 1
ATOM 678 O O . ARG A 1 81 ? -6.842 -6.805 9.181 1.00 63.19 81 ARG A O 1
ATOM 685 N N . GLY A 1 82 ? -4.984 -7.615 8.229 1.00 60.50 82 GLY A N 1
ATOM 686 C CA . GLY A 1 82 ? -5.614 -8.188 7.039 1.00 60.50 82 GLY A CA 1
ATOM 687 C C . GLY A 1 82 ? -6.382 -9.461 7.380 1.00 60.50 82 GLY A C 1
ATOM 688 O O . GLY A 1 82 ? -7.549 -9.566 7.008 1.00 60.50 82 GLY A O 1
ATOM 689 N N . MET A 1 83 ? -5.786 -10.348 8.185 1.00 61.16 83 MET A N 1
ATOM 690 C CA . MET A 1 83 ? -6.477 -11.531 8.712 1.00 61.16 83 MET A CA 1
ATOM 691 C C . MET A 1 83 ? -7.682 -11.153 9.578 1.00 61.16 83 MET A C 1
ATOM 693 O O . MET A 1 83 ? -8.770 -11.679 9.363 1.00 61.16 83 MET A O 1
ATOM 697 N N . GLU A 1 84 ? -7.545 -10.184 10.491 1.00 61.41 84 GLU A N 1
ATOM 698 C CA . GLU A 1 84 ? -8.678 -9.697 11.296 1.00 61.41 84 GLU A CA 1
ATOM 699 C C . GLU A 1 84 ? -9.826 -9.153 10.430 1.00 61.41 84 GLU A C 1
ATOM 701 O O . GLU A 1 84 ? -11.000 -9.381 10.727 1.00 61.41 84 GLU A O 1
ATOM 706 N N . ARG A 1 85 ? -9.509 -8.430 9.348 1.00 62.47 85 ARG A N 1
ATOM 707 C CA . ARG A 1 85 ? -10.515 -7.910 8.408 1.00 62.47 85 ARG A CA 1
ATOM 708 C C . ARG A 1 85 ? -11.165 -9.024 7.594 1.00 62.47 85 ARG A C 1
ATOM 710 O O . ARG A 1 85 ? -12.381 -9.001 7.426 1.00 62.47 85 ARG A O 1
ATOM 717 N N . ALA A 1 86 ? -10.383 -9.988 7.115 1.00 60.91 86 ALA A N 1
ATOM 718 C CA . ALA A 1 86 ? -10.885 -11.127 6.356 1.00 60.91 86 ALA A CA 1
ATOM 719 C C . ALA A 1 86 ? -11.782 -12.026 7.220 1.00 60.91 86 ALA A C 1
ATOM 721 O O . ALA A 1 86 ? -12.862 -12.403 6.776 1.00 60.91 86 ALA A O 1
ATOM 722 N N . ALA A 1 87 ? -11.389 -12.299 8.468 1.00 60.84 87 ALA A N 1
ATOM 723 C CA . ALA A 1 87 ? -12.204 -13.035 9.432 1.00 60.84 87 ALA A CA 1
ATOM 724 C C . ALA A 1 87 ? -13.536 -12.316 9.696 1.00 60.84 87 ALA A C 1
ATOM 726 O O . ALA A 1 87 ? -14.598 -12.920 9.581 1.00 60.84 87 ALA A O 1
ATOM 727 N N . ARG A 1 88 ? -13.509 -10.998 9.946 1.00 60.62 88 ARG A N 1
ATOM 728 C CA . ARG A 1 88 ? -14.737 -10.201 10.128 1.00 60.62 88 ARG A CA 1
ATOM 729 C C . ARG A 1 88 ? -15.647 -10.201 8.901 1.00 60.62 88 ARG A C 1
ATOM 731 O O . ARG A 1 88 ? -16.859 -10.188 9.072 1.00 60.62 88 ARG A O 1
ATOM 738 N N . LYS A 1 89 ? -15.089 -10.214 7.686 1.00 58.59 89 LYS A N 1
ATOM 739 C CA . LYS A 1 89 ? -15.883 -10.261 6.450 1.00 58.59 89 LYS A CA 1
ATOM 740 C C . LYS A 1 89 ? -16.599 -11.607 6.290 1.00 58.59 89 LYS A C 1
ATOM 742 O O . LYS A 1 89 ? -17.795 -11.611 6.042 1.00 58.59 89 LYS A O 1
ATOM 747 N N . ARG A 1 90 ? -15.909 -12.728 6.539 1.00 56.09 90 ARG A N 1
ATOM 748 C CA . ARG A 1 90 ? -16.521 -14.075 6.500 1.00 56.09 90 ARG A CA 1
ATOM 749 C C . ARG A 1 90 ? -17.683 -14.229 7.483 1.00 56.09 90 ARG A C 1
ATOM 751 O O . ARG A 1 90 ? -18.630 -14.942 7.200 1.00 56.09 90 ARG A O 1
ATOM 758 N N . HIS A 1 91 ? -17.604 -13.553 8.624 1.00 56.94 91 HIS A N 1
ATOM 759 C CA . HIS A 1 91 ? -18.650 -13.575 9.641 1.00 56.94 91 HIS A CA 1
ATOM 760 C C . HIS A 1 91 ? -19.839 -12.646 9.348 1.00 56.94 91 HIS A C 1
ATOM 762 O O . HIS A 1 91 ? -20.918 -12.872 9.885 1.00 56.94 91 HIS A O 1
ATOM 768 N N . ALA A 1 92 ? -19.649 -11.611 8.524 1.00 56.06 92 ALA A N 1
ATOM 769 C CA . ALA A 1 92 ? -20.724 -10.725 8.078 1.00 56.06 92 ALA A CA 1
ATOM 770 C C . ALA A 1 92 ? -21.533 -11.328 6.914 1.00 56.06 92 ALA A C 1
ATOM 772 O O . ALA A 1 92 ? -22.731 -11.094 6.847 1.00 56.06 92 ALA A O 1
ATOM 773 N N . ASP A 1 93 ? -20.895 -12.138 6.058 1.00 55.25 93 ASP A N 1
ATOM 774 C CA . ASP A 1 93 ? -21.538 -12.883 4.957 1.00 55.25 93 ASP A CA 1
ATOM 775 C C . ASP A 1 93 ? -22.116 -14.246 5.410 1.00 55.25 93 ASP A C 1
ATOM 777 O O . ASP A 1 93 ? -22.402 -15.119 4.591 1.00 55.25 93 ASP A O 1
ATOM 781 N N . SER A 1 94 ? -22.270 -14.459 6.723 1.00 55.59 94 SER A N 1
ATOM 782 C CA . SER A 1 94 ? -22.958 -15.633 7.268 1.00 55.59 94 SER A CA 1
ATOM 783 C C . SER A 1 94 ? -24.412 -15.645 6.779 1.00 55.59 94 SER A C 1
ATOM 785 O O . SER A 1 94 ? -25.109 -14.653 6.998 1.00 55.59 94 SER A O 1
ATOM 787 N N . PRO A 1 95 ? -24.908 -16.742 6.176 1.00 55.72 95 PRO A N 1
ATOM 788 C CA . PRO A 1 95 ? -26.323 -16.877 5.854 1.00 55.72 95 PRO A CA 1
ATOM 789 C C . PRO A 1 95 ? -27.185 -16.628 7.099 1.00 55.72 95 PRO A C 1
ATOM 791 O O . PRO A 1 95 ? -26.864 -17.114 8.186 1.00 55.72 95 PRO A O 1
ATOM 794 N N . ILE A 1 96 ? -28.287 -15.893 6.921 1.00 54.16 96 ILE A N 1
ATOM 795 C CA . ILE A 1 96 ? -29.258 -15.495 7.962 1.00 54.16 96 ILE A CA 1
ATOM 796 C C . ILE A 1 96 ? -29.814 -16.705 8.746 1.00 54.16 96 ILE A C 1
ATOM 798 O O . ILE A 1 96 ? -30.288 -16.548 9.870 1.00 54.16 96 ILE A O 1
ATOM 802 N N . GLU A 1 97 ? -29.708 -17.921 8.195 1.00 52.47 97 GLU A N 1
ATOM 803 C CA . GLU A 1 97 ? -30.055 -19.176 8.877 1.00 52.47 97 GLU A CA 1
ATOM 804 C C . GLU A 1 97 ? -29.269 -19.413 10.176 1.00 52.47 97 GLU A C 1
ATOM 806 O O . GLU A 1 97 ? -29.768 -20.076 11.088 1.00 52.47 97 GLU A O 1
ATOM 811 N N . TYR A 1 98 ? -28.078 -18.825 10.327 1.00 57.31 98 TYR A N 1
ATOM 812 C CA . TYR A 1 98 ? -27.411 -18.775 11.623 1.00 57.31 98 TYR A CA 1
ATOM 813 C C . TYR A 1 98 ? -28.060 -17.685 12.474 1.00 57.31 98 TYR A C 1
ATOM 815 O O . TYR A 1 98 ? -27.723 -16.513 12.347 1.00 57.31 98 TYR A O 1
ATOM 823 N N . GLY A 1 99 ? -28.992 -18.075 13.349 1.00 68.06 99 GLY A N 1
ATOM 824 C CA . GLY A 1 99 ? -29.767 -17.181 14.215 1.00 68.06 99 GLY A CA 1
ATOM 825 C C . GLY A 1 99 ? -28.923 -16.141 14.961 1.00 68.06 99 GLY A C 1
ATOM 826 O O . GLY A 1 99 ? -28.488 -16.361 16.096 1.00 68.06 99 GLY A O 1
ATOM 827 N N . HIS A 1 100 ? -28.717 -14.981 14.332 1.00 79.75 100 HIS A N 1
ATOM 828 C CA . HIS A 1 100 ? -27.996 -13.863 14.913 1.00 79.75 100 HIS A CA 1
ATOM 829 C C . HIS A 1 100 ? -28.723 -13.432 16.183 1.00 79.75 100 HIS A C 1
ATOM 831 O O . HIS A 1 100 ? -29.879 -13.012 16.155 1.00 79.75 100 HIS A O 1
ATOM 837 N N . ARG A 1 101 ? -28.025 -13.509 17.318 1.00 81.94 101 ARG A N 1
ATOM 838 C CA . ARG A 1 101 ? -28.545 -13.081 18.616 1.00 81.94 101 ARG A CA 1
ATOM 839 C C . ARG A 1 101 ? -27.707 -11.949 19.178 1.00 81.94 101 ARG A C 1
ATOM 841 O O . ARG A 1 101 ? -26.479 -11.940 19.066 1.00 81.94 101 ARG A O 1
ATOM 848 N N . LEU A 1 102 ? -28.390 -11.000 19.805 1.00 84.81 102 LEU A N 1
ATOM 849 C CA . LEU A 1 102 ? -27.739 -9.991 20.614 1.00 84.81 102 LEU A CA 1
ATOM 850 C C . LEU A 1 102 ? -27.356 -10.606 21.965 1.00 84.81 102 LEU A C 1
ATOM 852 O O . LEU A 1 102 ? -28.215 -10.917 22.788 1.00 84.81 102 LEU A O 1
ATOM 856 N N . GLU A 1 103 ? -26.059 -10.740 22.203 1.00 86.00 103 GLU A N 1
ATOM 857 C CA . GLU A 1 103 ? -25.510 -11.276 23.443 1.00 86.00 103 GLU A CA 1
ATOM 858 C C . GLU A 1 103 ? -24.506 -10.306 24.056 1.00 86.00 103 GLU A C 1
ATOM 860 O O . GLU A 1 103 ? -23.936 -9.443 23.383 1.00 86.00 103 GLU A O 1
ATOM 865 N N . ARG A 1 104 ? -24.270 -10.438 25.362 1.00 87.88 104 ARG A N 1
ATOM 866 C CA . ARG A 1 104 ? -23.186 -9.713 26.025 1.00 87.88 104 ARG A CA 1
ATOM 867 C C . ARG A 1 104 ? -21.853 -10.315 25.572 1.00 87.88 104 ARG A C 1
ATOM 869 O O . ARG A 1 104 ? -21.629 -11.510 25.746 1.00 87.88 104 ARG A O 1
ATOM 876 N N . MET A 1 105 ? -20.993 -9.496 24.969 1.00 83.12 105 MET A N 1
ATOM 877 C CA . MET A 1 105 ? -19.735 -9.949 24.355 1.00 83.12 105 MET A CA 1
ATOM 878 C C . MET A 1 105 ? -18.499 -9.666 25.212 1.00 83.12 105 MET A C 1
ATOM 880 O O . MET A 1 105 ? -17.508 -10.381 25.106 1.00 83.12 105 MET A O 1
ATOM 884 N N . SER A 1 106 ? -18.532 -8.621 26.040 1.00 79.62 106 SER A N 1
ATOM 885 C CA . SER A 1 106 ? -17.400 -8.233 26.884 1.00 79.62 106 SER A CA 1
ATOM 886 C C . SER A 1 106 ? -17.842 -7.489 28.141 1.00 79.62 106 SER A C 1
ATOM 888 O O . SER A 1 106 ? -18.934 -6.919 28.199 1.00 79.62 106 SER A O 1
ATOM 890 N N . GLU A 1 107 ? -16.969 -7.471 29.148 1.00 80.38 107 GLU A N 1
ATOM 891 C CA . GLU A 1 107 ? -17.145 -6.652 30.355 1.00 80.38 107 GLU A CA 1
ATOM 892 C C . GLU A 1 107 ? -16.990 -5.159 30.060 1.00 80.38 107 GLU A C 1
ATOM 894 O O . GLU A 1 107 ? -17.740 -4.343 30.588 1.00 80.38 107 GLU A O 1
ATOM 899 N N . ARG A 1 108 ? -16.058 -4.802 29.166 1.00 83.56 108 ARG A N 1
ATOM 900 C CA . ARG A 1 108 ? -15.861 -3.422 28.705 1.00 83.56 108 ARG A CA 1
ATOM 901 C C . ARG A 1 108 ? -16.780 -3.107 27.534 1.00 83.56 108 ARG A C 1
ATOM 903 O O . ARG A 1 108 ? -16.909 -3.924 26.620 1.00 83.56 108 ARG A O 1
ATOM 910 N N . SER A 1 109 ? -17.377 -1.921 27.527 1.00 85.94 109 SER A N 1
ATOM 911 C CA . SER A 1 109 ? -18.152 -1.430 26.390 1.00 85.94 109 SER A CA 1
ATOM 912 C C . SER A 1 109 ? -17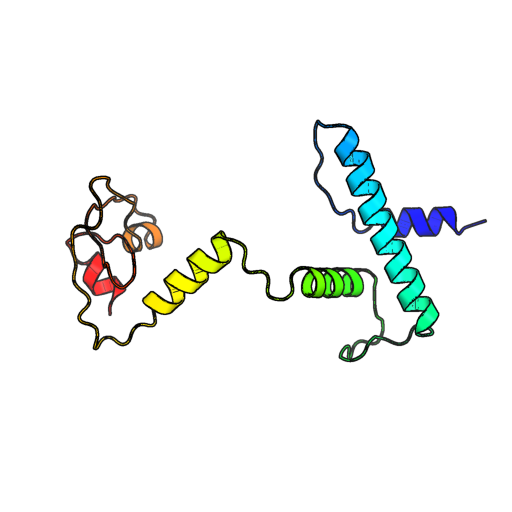.245 -1.190 25.181 1.00 85.94 109 SER A C 1
ATOM 914 O O . SER A 1 109 ? -16.088 -0.785 25.309 1.00 85.94 109 SER A O 1
ATOM 916 N N . ARG A 1 110 ? -17.759 -1.449 23.976 1.00 87.12 110 ARG A N 1
ATOM 917 C CA . ARG A 1 110 ? -17.127 -0.995 22.729 1.00 87.12 110 ARG A CA 1
ATOM 918 C C . ARG A 1 110 ? -18.120 -0.195 21.906 1.00 87.12 110 ARG A C 1
ATOM 920 O O . ARG A 1 110 ? -19.330 -0.305 22.080 1.00 87.12 110 ARG A O 1
ATOM 927 N N . ARG A 1 111 ? -17.608 0.622 20.988 1.00 89.44 111 ARG A N 1
ATOM 928 C CA . ARG A 1 111 ? -18.442 1.487 20.151 1.00 89.44 111 ARG A CA 1
ATOM 929 C C . ARG A 1 111 ? -19.395 0.669 19.280 1.00 89.44 111 ARG A C 1
ATOM 931 O O . ARG A 1 111 ? -18.971 -0.272 18.608 1.00 89.44 111 ARG A O 1
ATOM 938 N N . CYS A 1 112 ? -20.664 1.064 19.257 1.00 89.25 112 CYS A N 1
ATOM 939 C CA . CYS A 1 112 ? -21.649 0.459 18.377 1.00 89.25 112 CYS A CA 1
ATOM 940 C C . CYS A 1 112 ? -21.311 0.749 16.911 1.00 89.25 112 CYS A C 1
ATOM 942 O O . CYS A 1 112 ? -21.113 1.906 16.526 1.00 89.25 112 CYS A O 1
ATOM 944 N N . ARG A 1 113 ? -21.284 -0.296 16.076 1.00 86.56 113 ARG A N 1
ATOM 945 C CA . ARG A 1 113 ? -20.977 -0.170 14.645 1.00 86.56 113 ARG A CA 1
ATOM 946 C C . ARG A 1 113 ? -21.986 0.717 13.918 1.00 86.56 113 ARG A C 1
ATOM 948 O O . ARG A 1 113 ? -21.584 1.618 13.190 1.00 86.56 113 ARG A O 1
ATOM 955 N N . ASN A 1 114 ? -23.272 0.492 14.161 1.00 89.12 114 ASN A N 1
ATOM 956 C CA . ASN A 1 114 ? -24.336 1.209 13.472 1.00 89.12 114 ASN A CA 1
ATOM 957 C C . ASN A 1 114 ? -24.408 2.691 13.885 1.00 89.12 114 ASN A C 1
ATOM 959 O O . ASN A 1 114 ? -24.480 3.567 13.031 1.00 89.12 114 ASN A O 1
ATOM 963 N N . CYS A 1 115 ? -24.261 2.997 15.179 1.00 88.75 115 CYS A N 1
ATOM 964 C CA . CYS A 1 115 ? -24.142 4.386 15.634 1.00 88.75 115 CYS A CA 1
ATOM 965 C C . CYS A 1 115 ? -22.916 5.077 15.026 1.00 88.75 115 CYS A C 1
ATOM 967 O O . CYS A 1 115 ? -23.029 6.210 14.578 1.00 88.75 115 CYS A O 1
ATOM 969 N N . THR A 1 116 ? -21.780 4.375 14.927 1.00 88.69 116 THR A N 1
ATOM 970 C CA . THR A 1 116 ? -20.568 4.924 14.295 1.00 88.69 116 THR A CA 1
ATOM 971 C C . THR A 1 116 ? -20.812 5.298 12.834 1.00 88.69 116 THR A C 1
ATOM 973 O O . THR A 1 116 ? -20.374 6.361 12.408 1.00 88.69 116 THR A O 1
ATOM 976 N N . ASN A 1 117 ? -21.529 4.459 12.080 1.00 86.06 117 ASN A N 1
ATOM 977 C CA . ASN A 1 117 ? -21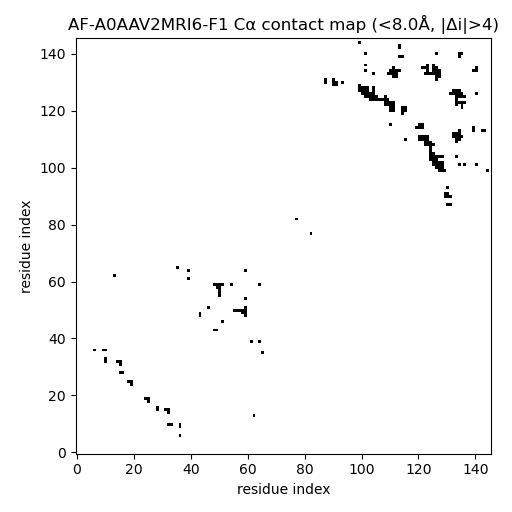.887 4.751 10.689 1.00 86.06 117 ASN A CA 1
ATOM 978 C C . ASN A 1 117 ? -22.819 5.968 10.574 1.00 86.06 117 ASN A C 1
ATOM 980 O O . ASN A 1 117 ? -22.714 6.728 9.620 1.00 86.06 117 ASN A O 1
ATOM 984 N N . LYS A 1 118 ? -23.685 6.184 11.571 1.00 87.06 118 LYS A N 1
ATOM 985 C CA . LYS A 1 118 ? -24.556 7.365 11.686 1.00 87.06 118 LYS A CA 1
ATOM 986 C C . LYS A 1 118 ? -23.842 8.602 12.262 1.00 87.06 118 LYS A C 1
ATOM 988 O O . LYS A 1 118 ? -24.494 9.600 12.536 1.00 87.06 118 LYS A O 1
ATOM 993 N N . GLY A 1 119 ? -22.530 8.539 12.511 1.00 87.94 119 GLY A N 1
ATOM 994 C CA . GLY A 1 119 ? -21.767 9.627 13.140 1.00 87.94 119 GLY A CA 1
ATOM 995 C C . GLY A 1 119 ? -22.050 9.827 14.637 1.00 87.94 119 GLY A C 1
ATOM 996 O O . GLY A 1 119 ? -21.536 10.762 15.244 1.00 87.94 119 GLY A O 1
ATOM 997 N N . LEU A 1 120 ? -22.832 8.941 15.257 1.00 88.81 120 LEU A N 1
ATOM 998 C CA . LEU A 1 120 ? -23.201 8.998 16.667 1.00 88.81 120 LEU A CA 1
ATOM 999 C C . LEU A 1 120 ? -22.194 8.229 17.530 1.00 88.81 120 LEU A C 1
ATOM 1001 O O . LEU A 1 120 ? -21.773 7.111 17.210 1.00 88.81 120 LEU A O 1
ATOM 1005 N N . ARG A 1 121 ? -21.839 8.799 18.686 1.00 86.56 121 ARG A N 1
ATOM 1006 C CA . ARG A 1 121 ? -20.975 8.135 19.667 1.00 86.56 121 ARG A CA 1
ATOM 1007 C C . ARG A 1 121 ? -21.827 7.413 20.706 1.00 86.56 121 ARG A C 1
ATOM 1009 O O . ARG A 1 121 ? -22.306 8.021 21.651 1.00 86.56 121 ARG A O 1
ATOM 1016 N N . HIS A 1 122 ? -21.967 6.103 20.539 1.00 89.88 122 HIS A N 1
ATOM 1017 C CA . HIS A 1 122 ? -22.618 5.233 21.515 1.00 89.88 122 HIS A CA 1
ATOM 1018 C C . HIS A 1 122 ? -21.786 3.970 21.730 1.00 89.88 122 HIS A C 1
ATOM 1020 O O . HIS A 1 122 ? -21.235 3.409 20.776 1.00 89.88 122 HIS A O 1
ATOM 1026 N N . GLU A 1 123 ? -21.709 3.501 22.970 1.00 89.56 123 GLU A N 1
ATOM 1027 C CA . GLU A 1 123 ? -20.986 2.287 23.342 1.00 89.56 123 GLU A CA 1
ATOM 1028 C C . GLU A 1 123 ? -21.944 1.218 23.871 1.00 89.56 123 GLU A C 1
ATOM 1030 O O . GLU A 1 123 ? -22.999 1.524 24.417 1.00 89.56 123 GLU A O 1
ATOM 1035 N N . SER A 1 124 ? -21.618 -0.050 23.644 1.00 88.38 124 SER A N 1
ATOM 1036 C CA . SER A 1 124 ? -22.439 -1.193 24.029 1.00 88.38 124 SER A CA 1
ATOM 1037 C C . SER A 1 124 ? -21.552 -2.358 24.459 1.00 88.38 124 SER A C 1
ATOM 1039 O O . SER A 1 124 ? -20.547 -2.672 23.816 1.00 88.38 124 SER A O 1
ATOM 1041 N N . VAL A 1 125 ? -21.941 -3.019 25.548 1.00 90.44 125 VAL A N 1
ATOM 1042 C CA . VAL A 1 125 ? -21.397 -4.328 25.958 1.00 90.44 125 VAL A CA 1
ATOM 1043 C C . VAL A 1 125 ? -22.052 -5.486 25.196 1.00 90.44 125 VAL A C 1
ATOM 1045 O O . VAL A 1 125 ? -21.563 -6.615 25.226 1.00 90.44 125 VAL A O 1
ATOM 1048 N N . PHE A 1 126 ? -23.156 -5.199 24.506 1.00 88.31 126 PHE A N 1
ATOM 1049 C CA . PHE A 1 126 ? -23.917 -6.149 23.711 1.00 88.31 126 PHE A CA 1
ATOM 1050 C C . PHE A 1 126 ? -23.483 -6.112 22.244 1.00 88.31 126 PHE A C 1
ATOM 1052 O O . PHE A 1 126 ? -23.012 -5.091 21.729 1.00 88.31 126 PHE A O 1
ATOM 1059 N N . GLY A 1 127 ? -23.644 -7.235 21.562 1.00 90.06 127 GLY A N 1
ATOM 1060 C CA . GLY A 1 127 ? -23.275 -7.384 20.167 1.00 90.06 127 GLY A CA 1
ATOM 1061 C C . GLY A 1 127 ? -23.670 -8.741 19.608 1.00 90.06 127 GLY A C 1
ATOM 1062 O O . GLY A 1 127 ? -24.250 -9.570 20.305 1.00 90.06 127 GLY A O 1
ATOM 1063 N N . CYS A 1 128 ? -23.369 -8.957 18.335 1.00 86.44 128 CYS A N 1
ATOM 1064 C CA . CYS A 1 128 ? -23.533 -10.258 17.705 1.00 86.44 128 CYS A CA 1
ATOM 1065 C C . CYS A 1 128 ? -22.215 -11.030 17.809 1.00 86.44 128 CYS A C 1
ATOM 1067 O O . CYS A 1 128 ? -21.212 -10.592 17.240 1.00 86.44 128 CYS A O 1
ATOM 1069 N N . LYS A 1 129 ? -22.210 -12.179 18.501 1.00 82.06 129 LYS A N 1
ATOM 1070 C CA . LYS A 1 129 ? -21.023 -13.051 18.584 1.00 82.06 129 LYS A CA 1
ATOM 1071 C C . LYS A 1 129 ? -20.627 -13.625 17.227 1.00 82.06 129 LYS A C 1
ATOM 1073 O O . LYS A 1 129 ? -19.438 -13.710 16.949 1.00 82.06 129 LYS A O 1
ATOM 1078 N N . ILE A 1 130 ? -21.616 -13.937 16.388 1.00 79.38 130 ILE A N 1
ATOM 1079 C CA . ILE A 1 130 ? -21.411 -14.483 15.041 1.00 79.38 130 ILE A CA 1
ATOM 1080 C C . ILE A 1 130 ? -20.670 -13.459 14.182 1.00 79.38 130 ILE A C 1
ATOM 1082 O O . ILE A 1 130 ? -19.579 -13.745 13.716 1.00 79.38 130 ILE A O 1
ATOM 1086 N N . CYS A 1 131 ? -21.191 -12.233 14.076 1.00 78.31 131 CYS A N 1
ATOM 1087 C CA . CYS A 1 131 ? -20.578 -11.151 13.295 1.00 78.31 131 CYS A CA 1
ATOM 1088 C C . CYS A 1 131 ? -19.373 -10.484 13.989 1.00 78.31 131 CYS A C 1
ATOM 1090 O O . CYS A 1 131 ? -18.706 -9.631 13.403 1.00 78.31 131 CYS A O 1
ATOM 1092 N N . ASN A 1 132 ? -19.122 -10.814 15.259 1.00 82.19 132 ASN A N 1
ATOM 1093 C CA . ASN A 1 132 ? -18.147 -10.170 16.140 1.00 82.19 132 ASN A CA 1
ATOM 1094 C C . ASN A 1 132 ? -18.220 -8.625 16.124 1.00 82.19 132 ASN A C 1
ATOM 1096 O O . ASN A 1 132 ? -17.203 -7.927 16.021 1.00 82.19 132 ASN A O 1
ATOM 1100 N N . VAL A 1 133 ? -19.440 -8.076 16.201 1.00 86.69 133 VAL A N 1
ATOM 1101 C CA . VAL A 1 133 ? -19.697 -6.624 16.212 1.00 86.69 133 VAL A CA 1
ATOM 1102 C C . VAL A 1 133 ? -20.516 -6.190 17.420 1.00 86.69 133 VAL A C 1
ATOM 1104 O O . VAL A 1 133 ? -21.497 -6.829 17.787 1.00 86.69 133 VAL A O 1
ATOM 1107 N N . HIS A 1 134 ? -20.153 -5.043 17.998 1.00 89.69 134 HIS A N 1
ATOM 1108 C CA . HIS A 1 134 ? -20.916 -4.419 19.078 1.00 89.69 134 HIS A CA 1
ATOM 1109 C C . HIS A 1 134 ? -22.077 -3.598 18.520 1.00 89.69 134 HIS A C 1
ATOM 1111 O O . HIS A 1 134 ? -21.900 -2.757 17.629 1.00 89.69 134 HIS A O 1
ATOM 1117 N N . LEU A 1 135 ? -23.267 -3.834 19.064 1.00 90.50 135 LEU A N 1
ATOM 1118 C CA . LEU A 1 135 ? -24.530 -3.250 18.624 1.00 90.50 135 LEU A CA 1
ATOM 1119 C C . LEU A 1 135 ? -25.349 -2.840 19.853 1.00 90.50 135 LEU A C 1
ATOM 1121 O O . LEU A 1 135 ? -25.290 -3.486 20.899 1.00 90.50 135 LEU A O 1
ATOM 1125 N N . CYS A 1 136 ? -26.075 -1.728 19.762 1.00 89.50 136 CYS A N 1
ATOM 1126 C CA . CYS A 1 136 ? -26.961 -1.304 20.846 1.00 89.50 136 CYS A CA 1
ATOM 1127 C C . CYS A 1 136 ? -28.119 -2.298 21.008 1.00 89.50 136 CYS A C 1
ATOM 1129 O O . CYS A 1 136 ? -28.552 -2.898 20.027 1.00 89.50 136 CYS A O 1
ATOM 1131 N N . ARG A 1 137 ? -28.663 -2.412 22.228 1.00 79.00 137 ARG A N 1
ATOM 1132 C CA . ARG A 1 137 ? -29.791 -3.307 22.560 1.00 79.00 137 ARG A CA 1
ATOM 1133 C C . ARG A 1 137 ? -31.129 -2.929 21.896 1.00 79.00 137 ARG A C 1
ATOM 1135 O O . ARG A 1 137 ? -32.090 -3.672 22.018 1.00 79.00 137 ARG A O 1
ATOM 1142 N N . GLY A 1 138 ? -31.177 -1.797 21.189 1.00 75.19 138 GLY A N 1
ATOM 1143 C CA . GLY A 1 138 ? -32.332 -1.334 20.414 1.00 75.19 138 GLY A CA 1
ATOM 1144 C C . GLY A 1 138 ? -32.223 -1.628 18.913 1.00 75.19 138 GLY A C 1
ATOM 1145 O O . GLY A 1 138 ? -31.568 -2.579 18.490 1.00 75.19 138 GLY A O 1
ATOM 1146 N N . GLY A 1 139 ? -32.808 -0.753 18.088 1.00 81.12 139 GLY A N 1
ATOM 1147 C CA . GLY A 1 139 ? -32.917 -0.933 16.631 1.00 81.12 139 GLY A CA 1
ATOM 1148 C C . GLY A 1 139 ? -31.595 -1.069 15.864 1.00 81.12 139 GLY A C 1
ATOM 1149 O O . GLY A 1 139 ? -31.592 -1.503 14.722 1.00 81.12 139 GLY A O 1
ATOM 1150 N N . CYS A 1 140 ? -30.446 -0.776 16.480 1.00 85.81 140 CYS A N 1
ATOM 1151 C CA . CYS A 1 140 ? -29.149 -0.971 15.829 1.00 85.81 140 CYS A CA 1
ATOM 1152 C C . CYS A 1 140 ? -28.837 -2.438 15.518 1.00 85.81 140 CYS A C 1
ATOM 1154 O O . CYS A 1 140 ? -28.080 -2.693 14.587 1.00 85.81 140 CYS A O 1
ATOM 1156 N N . PHE A 1 141 ? -29.364 -3.384 16.301 1.00 86.19 141 PHE A N 1
ATOM 1157 C CA . PHE A 1 141 ? -29.157 -4.804 16.037 1.00 86.19 141 PHE A CA 1
ATOM 1158 C C . PHE A 1 141 ? -29.950 -5.283 14.822 1.00 86.19 141 PHE A C 1
ATOM 1160 O O . PHE A 1 141 ? -29.384 -5.935 13.948 1.00 86.19 141 PHE A O 1
ATOM 1167 N N . SER A 1 142 ? -31.232 -4.925 14.764 1.00 81.81 142 SER A N 1
ATOM 1168 C CA . SER A 1 142 ? -32.116 -5.283 13.658 1.00 81.81 142 SER A CA 1
ATOM 1169 C C . SER A 1 142 ? -31.743 -4.553 12.372 1.00 81.81 142 SER A C 1
ATOM 1171 O O . SER A 1 142 ? -31.728 -5.174 11.324 1.00 81.81 142 SER A O 1
ATOM 1173 N N . GLU A 1 143 ? -31.366 -3.273 12.431 1.00 84.44 143 GLU A N 1
ATOM 1174 C CA . GLU A 1 143 ? -30.895 -2.530 11.253 1.00 84.44 143 GLU A CA 1
ATOM 1175 C C . GLU A 1 143 ? -29.616 -3.113 10.636 1.00 84.44 143 GLU A C 1
ATOM 1177 O O . GLU A 1 143 ? -29.411 -2.967 9.438 1.00 84.44 143 GLU A O 1
ATOM 1182 N N . PHE A 1 144 ? -28.750 -3.743 11.435 1.00 82.19 144 PHE A N 1
ATOM 1183 C CA . PHE A 1 144 ? -27.495 -4.316 10.941 1.00 82.19 144 PHE A CA 1
ATOM 1184 C C . PHE A 1 144 ? -27.670 -5.700 10.297 1.00 82.19 144 PHE A C 1
ATOM 1186 O O . PHE A 1 144 ? -26.838 -6.079 9.482 1.00 82.19 144 PHE A O 1
ATOM 1193 N N . HIS A 1 145 ? -28.714 -6.446 10.673 1.00 78.12 145 HIS A N 1
ATOM 1194 C CA . HIS A 1 145 ? -29.004 -7.797 10.162 1.00 78.12 145 HIS A CA 1
ATOM 1195 C C . HIS A 1 145 ? -30.310 -7.850 9.345 1.00 78.12 145 HIS A C 1
ATOM 1197 O O . HIS A 1 145 ? -30.917 -8.913 9.233 1.00 78.12 145 HIS A O 1
ATOM 1203 N N . LYS A 1 146 ? -30.771 -6.698 8.846 1.00 68.88 146 LYS A N 1
ATOM 1204 C CA . LYS A 1 146 ? -31.766 -6.618 7.771 1.00 68.88 146 LYS A CA 1
ATOM 1205 C C . LYS A 1 146 ? -31.100 -6.965 6.449 1.00 68.88 146 LYS A C 1
ATOM 1207 O O . LYS A 1 146 ? -31.784 -7.618 5.638 1.00 68.88 146 LYS A O 1
#

pLDDT: mean 78.92, std 11.23, range [50.81, 91.81]

Mean predicted aligned error: 14.32 Å